Protein AF-A0A8J4FXU7-F1 (afdb_monomer)

Secondary structure (DSSP, 8-state):
-----HHHHTSSHHHHHHHHHHHHHHHHHHHHHHTTSS-----------TTHHHHHHHHHHHTTSS---EEEEEEGGGHHHHHHHHHTT--SSEEEEEPPP-

Organism: NCBI:txid1737510

Radius of gyration: 22.71 Å; Cα contacts (8 Å, |Δi|>4): 65; chains: 1; bounding box: 52×44×43 Å

Sequence (102 aa):
MAAVSFDNTMKGRTGMWLAVLILTRVIRLKVMSALGLLPKYDNVMQSMGPDQGLKQLAQMVAEGRVKVHVDRVMSLEQLPDAHEYVEQGRTRGKVVIKVDSP

Mean predicted aligned error: 12.66 Å

Solvent-accessible surface area (backbone atoms only — not comparable to full-atom values): 6402 Å² total; per-residue (Å²): 132,83,80,79,58,62,78,70,55,52,66,54,77,67,22,51,51,51,50,50,56,53,50,55,50,53,52,51,51,48,52,39,23,74,70,68,78,42,74,88,77,80,85,84,79,81,86,61,58,91,60,54,56,55,53,53,52,52,50,35,38,76,70,62,79,42,80,86,51,72,58,46,79,41,48,63,89,44,47,66,61,51,48,58,52,55,72,68,69,75,66,74,54,42,76,41,71,49,70,83,79,132

Structure (mmCIF, N/CA/C/O backbone):
data_AF-A0A8J4FXU7-F1
#
_entry.id   AF-A0A8J4FXU7-F1
#
loop_
_atom_site.group_PDB
_atom_site.id
_atom_site.type_symbol
_atom_site.label_atom_id
_atom_site.label_alt_id
_atom_site.label_comp_id
_atom_site.label_asym_id
_atom_site.label_entity_id
_atom_site.label_seq_id
_atom_site.pdbx_PDB_ins_code
_atom_site.Cartn_x
_atom_site.Cartn_y
_atom_site.Cartn_z
_atom_site.occupancy
_atom_site.B_iso_or_equiv
_atom_site.auth_seq_id
_atom_site.auth_comp_id
_atom_site.auth_asym_id
_atom_site.auth_atom_id
_atom_site.pdbx_PDB_model_num
ATOM 1 N N . MET A 1 1 ? 25.578 1.485 4.731 1.00 32.56 1 MET A N 1
ATOM 2 C CA . MET A 1 1 ? 25.326 0.846 3.423 1.00 32.56 1 MET A CA 1
ATOM 3 C C . MET A 1 1 ? 25.415 1.925 2.361 1.00 32.56 1 MET A C 1
ATOM 5 O O . MET A 1 1 ? 24.619 2.852 2.403 1.00 32.56 1 MET A O 1
ATOM 9 N N . ALA A 1 2 ? 26.429 1.884 1.499 1.00 35.31 2 ALA A N 1
ATOM 10 C CA . ALA A 1 2 ? 26.571 2.868 0.432 1.00 35.31 2 ALA A CA 1
ATOM 11 C C . ALA A 1 2 ? 25.543 2.558 -0.662 1.00 35.31 2 ALA A C 1
ATOM 13 O O . ALA A 1 2 ? 25.575 1.475 -1.244 1.00 35.31 2 ALA A O 1
ATOM 14 N N . ALA A 1 3 ? 24.629 3.491 -0.928 1.00 38.38 3 ALA A N 1
ATOM 15 C CA . ALA A 1 3 ? 23.857 3.468 -2.159 1.00 38.38 3 ALA A CA 1
ATOM 16 C C . ALA A 1 3 ? 24.859 3.631 -3.309 1.00 38.38 3 ALA A C 1
ATOM 18 O O . ALA A 1 3 ? 25.433 4.704 -3.497 1.00 38.38 3 ALA A O 1
ATOM 19 N N . VAL A 1 4 ? 25.147 2.541 -4.022 1.00 46.88 4 VAL A N 1
ATOM 20 C CA . VAL A 1 4 ? 25.998 2.580 -5.213 1.00 46.88 4 VAL A CA 1
ATOM 21 C C . VAL A 1 4 ? 25.223 3.352 -6.274 1.00 46.88 4 VAL A C 1
ATOM 23 O O . VAL A 1 4 ? 24.332 2.819 -6.930 1.00 46.88 4 VAL A O 1
ATOM 26 N N . SER A 1 5 ? 25.518 4.645 -6.388 1.00 45.53 5 SER A N 1
ATOM 27 C CA . SER A 1 5 ? 24.979 5.491 -7.444 1.00 45.53 5 SER A CA 1
ATOM 28 C C . SER A 1 5 ? 25.610 5.070 -8.771 1.00 45.53 5 SER A C 1
ATOM 30 O O . SER A 1 5 ? 26.758 5.412 -9.066 1.00 45.53 5 SER A O 1
ATOM 32 N N . PHE A 1 6 ? 24.854 4.302 -9.561 1.00 54.94 6 PHE A N 1
ATOM 33 C CA . PHE A 1 6 ? 25.255 3.807 -10.885 1.00 54.94 6 PHE A CA 1
ATOM 34 C C . PHE A 1 6 ? 25.673 4.929 -11.845 1.00 54.94 6 PHE A C 1
ATOM 36 O O . PHE A 1 6 ? 26.471 4.698 -12.751 1.00 54.94 6 PHE A O 1
ATOM 43 N N . ASP A 1 7 ? 25.185 6.147 -11.617 1.00 60.31 7 ASP A N 1
ATOM 44 C CA . ASP A 1 7 ? 25.401 7.293 -12.496 1.00 60.31 7 ASP A CA 1
ATOM 45 C C . ASP A 1 7 ? 26.857 7.797 -12.466 1.00 60.31 7 ASP A C 1
ATOM 47 O O . ASP A 1 7 ? 27.431 8.183 -13.486 1.00 60.31 7 ASP A O 1
ATOM 51 N N . ASN A 1 8 ? 27.512 7.701 -11.302 1.00 59.59 8 ASN A N 1
ATOM 52 C CA . ASN A 1 8 ? 28.929 8.051 -11.153 1.00 59.59 8 ASN A CA 1
ATOM 53 C C . ASN A 1 8 ? 29.866 6.876 -11.469 1.00 59.59 8 ASN A C 1
ATOM 55 O O . ASN A 1 8 ? 31.001 7.095 -11.886 1.00 59.59 8 ASN A O 1
ATOM 59 N N . THR A 1 9 ? 29.402 5.631 -11.317 1.00 56.25 9 THR A N 1
ATOM 60 C CA . THR A 1 9 ? 30.192 4.421 -11.612 1.00 56.25 9 THR A CA 1
ATOM 61 C C . THR A 1 9 ? 30.293 4.125 -13.116 1.00 56.25 9 THR A C 1
ATOM 63 O O . THR A 1 9 ? 31.209 3.422 -13.540 1.00 56.25 9 TH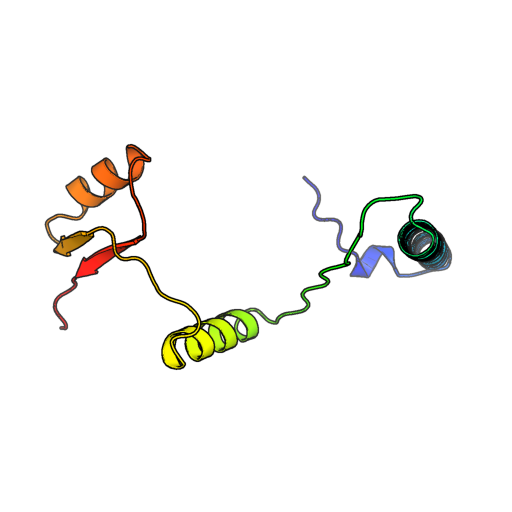R A O 1
ATOM 66 N N . MET A 1 10 ? 29.405 4.689 -13.946 1.00 60.72 10 MET A N 1
ATOM 67 C CA . MET A 1 10 ? 29.420 4.503 -15.406 1.00 60.72 10 MET A CA 1
ATOM 68 C C . MET A 1 10 ? 30.256 5.534 -16.189 1.00 60.72 10 MET A C 1
ATOM 70 O O . MET A 1 10 ? 30.390 5.406 -17.406 1.00 60.72 10 MET A O 1
ATOM 74 N N . LYS A 1 11 ? 30.888 6.520 -15.535 1.00 63.19 11 LYS A N 1
ATOM 75 C CA . LYS A 1 11 ? 31.770 7.483 -16.218 1.00 63.19 11 LYS A CA 1
ATOM 76 C C . LYS A 1 11 ? 33.191 6.920 -16.377 1.00 63.19 11 LYS A C 1
ATOM 78 O O . LYS A 1 11 ? 33.923 6.766 -15.406 1.00 63.19 11 LYS A O 1
ATOM 83 N N . GLY A 1 12 ? 33.597 6.640 -17.620 1.00 72.00 12 GLY A N 1
ATOM 84 C CA . GLY A 1 12 ? 34.971 6.263 -17.994 1.00 72.00 12 GLY A CA 1
ATOM 85 C C . GLY A 1 12 ? 35.160 4.807 -18.456 1.00 72.00 12 GLY A C 1
ATOM 86 O O . GLY A 1 12 ? 34.253 3.979 -18.397 1.00 72.00 12 GLY A O 1
ATOM 87 N N . ARG A 1 13 ? 36.376 4.480 -18.928 1.00 75.44 13 ARG A N 1
ATOM 88 C CA . ARG A 1 13 ? 36.744 3.173 -19.527 1.00 75.44 13 ARG A CA 1
ATOM 89 C C . ARG A 1 13 ? 36.493 1.981 -18.591 1.00 75.44 13 ARG A C 1
ATOM 91 O O . ARG A 1 13 ? 36.146 0.899 -19.059 1.00 75.44 13 ARG A O 1
ATOM 98 N N . THR A 1 14 ? 36.631 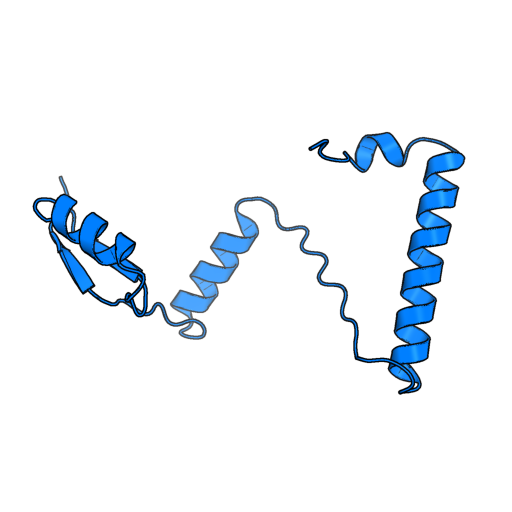2.190 -17.283 1.00 74.62 14 THR A N 1
ATOM 99 C CA . THR A 1 14 ? 36.380 1.184 -16.240 1.00 74.62 14 THR A CA 1
ATOM 100 C C . THR A 1 14 ? 34.887 0.884 -16.077 1.00 74.62 14 THR A C 1
ATOM 102 O O . THR A 1 14 ? 34.507 -0.281 -15.991 1.00 74.62 14 THR A O 1
ATOM 105 N N . GLY A 1 15 ? 34.028 1.911 -16.109 1.00 76.56 15 GLY A N 1
ATOM 106 C CA . GLY A 1 15 ? 32.570 1.751 -16.051 1.00 76.56 15 GLY A CA 1
ATOM 107 C C . GLY A 1 15 ? 32.019 1.020 -17.276 1.00 76.56 15 GLY A C 1
ATOM 108 O O . GLY A 1 15 ? 31.169 0.140 -17.153 1.00 76.56 15 GLY A O 1
ATOM 109 N N . MET A 1 16 ? 32.589 1.297 -18.451 1.00 75.94 16 MET A N 1
ATOM 110 C CA . MET A 1 16 ? 32.262 0.592 -19.692 1.00 75.94 16 MET A CA 1
ATOM 111 C C . MET A 1 16 ? 32.615 -0.904 -19.626 1.00 75.94 16 MET A C 1
ATOM 113 O O . MET A 1 16 ? 31.817 -1.742 -20.039 1.00 75.94 16 MET A O 1
ATOM 117 N N . TRP A 1 17 ? 33.765 -1.264 -19.047 1.00 81.25 17 TRP A N 1
ATOM 118 C CA . TRP A 1 17 ? 34.133 -2.670 -18.823 1.00 81.25 17 TRP A CA 1
ATOM 119 C C . TRP A 1 17 ? 33.198 -3.376 -17.839 1.00 81.25 17 TRP A C 1
ATOM 121 O O . TRP A 1 17 ? 32.807 -4.520 -18.071 1.00 81.25 17 TRP A O 1
ATOM 131 N N . LEU A 1 18 ? 32.796 -2.690 -16.769 1.00 82.19 18 LEU A N 1
ATOM 132 C CA . LEU A 1 18 ? 31.833 -3.224 -15.809 1.00 82.19 18 LEU A CA 1
ATOM 133 C C . LEU A 1 18 ? 30.472 -3.495 -16.476 1.00 82.19 18 LEU A C 1
ATOM 135 O O . LEU A 1 18 ? 29.885 -4.557 -16.270 1.00 82.19 18 LEU A O 1
ATOM 139 N N . ALA A 1 19 ? 30.011 -2.583 -17.337 1.00 79.62 19 ALA A N 1
ATOM 140 C CA . ALA A 1 19 ? 28.788 -2.755 -18.117 1.00 79.62 19 ALA A CA 1
ATOM 141 C C . ALA A 1 19 ? 28.872 -3.960 -19.070 1.00 79.62 19 ALA A C 1
ATOM 143 O O . ALA A 1 19 ? 27.931 -4.748 -19.144 1.00 79.62 19 ALA A O 1
ATOM 144 N N . VAL A 1 20 ? 30.013 -4.163 -19.740 1.00 88.31 20 VAL A N 1
ATOM 145 C CA . VAL A 1 20 ? 30.254 -5.338 -20.598 1.00 88.31 20 VAL A CA 1
ATOM 146 C C . VAL A 1 20 ? 30.207 -6.642 -19.791 1.00 88.31 20 VAL A C 1
ATOM 148 O O . VAL A 1 20 ? 29.581 -7.611 -20.224 1.00 88.31 20 VAL A O 1
ATOM 151 N N . LEU A 1 21 ? 30.808 -6.685 -18.599 1.00 89.25 21 LEU A N 1
ATOM 152 C CA . LEU A 1 21 ? 30.764 -7.866 -17.725 1.00 89.25 21 LEU A CA 1
ATOM 153 C C . LEU A 1 21 ? 29.342 -8.182 -17.235 1.00 89.25 21 LEU A C 1
ATOM 155 O O . LEU A 1 21 ? 28.936 -9.345 -17.212 1.00 89.25 21 LEU A O 1
ATOM 159 N N . ILE A 1 22 ? 28.562 -7.158 -16.882 1.00 84.88 22 ILE A N 1
ATOM 160 C CA . ILE A 1 22 ? 27.155 -7.328 -16.493 1.00 84.88 22 ILE A CA 1
ATOM 161 C C . ILE A 1 22 ? 26.335 -7.829 -17.690 1.00 84.88 22 ILE A C 1
ATOM 163 O O . ILE A 1 22 ? 25.595 -8.806 -17.567 1.00 84.88 22 ILE A O 1
ATOM 167 N N . LEU A 1 23 ? 26.503 -7.212 -18.862 1.00 84.31 23 LEU A N 1
ATOM 168 C CA . LEU A 1 23 ? 25.746 -7.548 -20.066 1.00 84.31 23 LEU A CA 1
ATOM 169 C C . LEU A 1 23 ? 26.035 -8.977 -20.547 1.00 84.31 23 LEU A C 1
ATOM 171 O O . LEU A 1 23 ? 25.107 -9.741 -20.803 1.00 84.31 23 LEU A O 1
ATOM 175 N N . THR A 1 24 ? 27.308 -9.371 -20.614 1.00 89.69 24 THR A N 1
ATOM 176 C CA . THR A 1 24 ? 27.715 -10.736 -20.999 1.00 89.69 24 THR A CA 1
ATOM 177 C C . THR A 1 24 ? 27.160 -11.793 -20.043 1.00 89.69 24 THR A C 1
ATOM 179 O O . THR A 1 24 ? 26.704 -12.848 -20.490 1.00 89.69 24 THR A O 1
ATOM 182 N N . ARG A 1 25 ? 27.098 -11.498 -18.736 1.00 85.56 25 ARG A N 1
ATOM 183 C CA . ARG A 1 25 ? 26.456 -12.374 -17.746 1.00 85.56 25 ARG A CA 1
ATOM 184 C C . ARG A 1 25 ? 24.953 -12.512 -17.992 1.00 85.56 25 ARG A C 1
ATOM 186 O O . ARG A 1 25 ? 24.451 -13.633 -17.981 1.00 85.56 25 ARG A O 1
ATOM 193 N N . VAL A 1 26 ? 24.248 -11.409 -18.249 1.00 84.69 26 VAL A N 1
ATOM 194 C CA . VAL A 1 26 ? 22.804 -11.421 -18.551 1.00 84.69 26 VAL A CA 1
ATOM 195 C C . VAL A 1 26 ? 22.510 -12.212 -19.828 1.00 84.69 26 VAL A C 1
ATOM 197 O O . VAL A 1 26 ? 21.606 -13.048 -19.832 1.00 84.69 26 VAL A O 1
ATOM 200 N N . ILE A 1 27 ? 23.296 -12.005 -20.888 1.00 87.06 27 ILE A N 1
ATOM 201 C CA . ILE A 1 27 ? 23.158 -12.740 -22.154 1.00 87.06 27 ILE A CA 1
ATOM 202 C C . ILE A 1 27 ? 23.359 -14.240 -21.921 1.00 87.06 27 ILE A C 1
ATOM 204 O O . ILE A 1 27 ? 22.515 -15.038 -22.326 1.00 87.06 27 ILE A O 1
ATOM 208 N N . ARG A 1 28 ? 24.426 -14.637 -21.213 1.00 86.50 28 ARG A N 1
ATOM 209 C CA . ARG A 1 28 ? 24.700 -16.048 -20.907 1.00 86.50 28 ARG A CA 1
ATOM 210 C C . ARG A 1 28 ? 23.562 -16.693 -20.117 1.00 86.50 28 ARG A C 1
ATOM 212 O O . ARG A 1 28 ? 23.153 -17.799 -20.457 1.00 86.50 28 ARG A O 1
ATOM 219 N N . LEU A 1 29 ? 23.035 -16.010 -19.099 1.00 85.00 29 LEU A N 1
ATOM 220 C CA . LEU A 1 29 ? 21.912 -16.515 -18.302 1.00 85.00 29 LEU A CA 1
ATOM 221 C C . LEU A 1 29 ? 20.658 -16.715 -19.157 1.00 85.00 29 LEU A C 1
ATOM 223 O O . LEU A 1 29 ? 20.016 -17.758 -19.052 1.00 85.00 29 LEU A O 1
ATOM 227 N N . LYS A 1 30 ? 20.344 -15.769 -20.050 1.00 83.94 30 LYS A N 1
ATOM 228 C CA . LYS A 1 30 ? 19.196 -15.890 -20.957 1.00 83.94 30 LYS A CA 1
ATOM 229 C C . LYS A 1 30 ? 19.357 -17.020 -21.968 1.00 83.94 30 LYS A C 1
ATOM 231 O O . LYS A 1 30 ? 18.417 -17.782 -22.160 1.00 83.94 30 LYS A O 1
ATOM 236 N N . VAL A 1 31 ? 20.535 -17.166 -22.573 1.00 87.19 31 VAL A N 1
ATOM 237 C CA . VAL A 1 31 ? 20.806 -18.251 -23.529 1.00 87.19 31 VAL A CA 1
ATOM 238 C C . VAL A 1 31 ? 20.730 -19.610 -22.837 1.00 87.19 31 VAL A C 1
ATOM 240 O O . VAL A 1 31 ? 20.033 -20.497 -23.312 1.00 87.19 31 VAL A O 1
ATOM 243 N N . MET A 1 32 ? 21.378 -19.779 -21.682 1.00 86.69 32 MET A N 1
ATOM 244 C CA . MET A 1 32 ? 21.338 -21.052 -20.953 1.00 86.69 32 MET A CA 1
ATOM 245 C C . MET A 1 32 ? 19.938 -21.380 -20.413 1.00 86.69 32 MET A C 1
ATOM 247 O O . MET A 1 32 ? 19.562 -22.549 -20.379 1.00 86.69 32 MET A O 1
ATOM 251 N N . SER A 1 33 ? 19.151 -20.365 -20.047 1.00 84.31 33 SER A N 1
ATOM 252 C CA . SER A 1 33 ? 17.742 -20.529 -19.683 1.00 84.31 33 SER A CA 1
ATOM 253 C C . SER A 1 33 ? 16.870 -20.936 -20.879 1.00 84.31 33 SER A C 1
ATOM 255 O O . SER A 1 33 ? 16.059 -21.852 -20.760 1.00 84.31 33 SER A O 1
ATOM 257 N N . ALA A 1 34 ? 17.077 -20.332 -22.056 1.00 83.75 34 ALA A N 1
ATOM 258 C CA . ALA A 1 34 ? 16.381 -20.707 -23.292 1.00 83.75 34 ALA A CA 1
ATOM 259 C C . ALA A 1 34 ? 16.730 -22.132 -23.756 1.00 83.75 34 ALA A C 1
ATOM 261 O O . ALA A 1 34 ? 15.875 -22.831 -24.290 1.00 83.75 34 ALA A O 1
ATOM 262 N N . LEU A 1 35 ? 17.963 -22.578 -23.498 1.00 89.38 35 LEU A N 1
ATOM 263 C CA . LEU A 1 35 ? 18.417 -23.950 -23.739 1.00 89.38 35 LEU A CA 1
ATOM 264 C C . LEU A 1 35 ? 17.941 -24.954 -22.668 1.00 89.38 35 LEU A C 1
ATOM 266 O O . LEU A 1 35 ? 18.299 -26.125 -22.740 1.00 89.38 35 LEU A O 1
ATOM 270 N N . GLY A 1 36 ? 17.167 -24.522 -21.665 1.00 87.06 36 GLY A N 1
ATOM 271 C CA . GLY A 1 36 ? 16.629 -25.394 -20.613 1.00 87.06 36 GLY A CA 1
ATOM 272 C C . GLY A 1 36 ? 17.652 -25.868 -19.573 1.00 87.06 36 GLY A C 1
ATOM 273 O O . GLY A 1 36 ? 17.335 -26.731 -18.761 1.00 87.06 36 GLY A O 1
ATOM 274 N N . LEU A 1 37 ? 18.867 -25.309 -19.568 1.00 86.25 37 LEU A N 1
ATOM 275 C CA . LEU A 1 37 ? 19.950 -25.681 -18.645 1.00 86.25 37 LEU A CA 1
ATOM 276 C C . LEU A 1 37 ? 19.899 -24.913 -17.315 1.00 86.25 37 LEU A C 1
ATOM 278 O O . LEU A 1 37 ? 20.612 -25.256 -16.375 1.00 86.25 37 LEU A O 1
ATOM 282 N N . LEU A 1 38 ? 19.090 -23.852 -17.239 1.00 81.62 38 LEU A N 1
ATOM 283 C CA . LEU A 1 38 ? 18.912 -23.009 -16.057 1.00 81.62 38 LEU A CA 1
ATOM 284 C C . LEU A 1 38 ? 17.435 -22.609 -15.881 1.00 81.62 38 LEU A C 1
ATOM 286 O O . LEU A 1 38 ? 16.701 -22.543 -16.872 1.00 81.62 38 LEU A O 1
ATOM 290 N N . PRO A 1 39 ? 17.000 -22.267 -14.651 1.00 79.06 39 PRO A N 1
ATOM 291 C CA . PRO A 1 39 ? 15.697 -21.650 -14.404 1.00 79.06 39 PRO A CA 1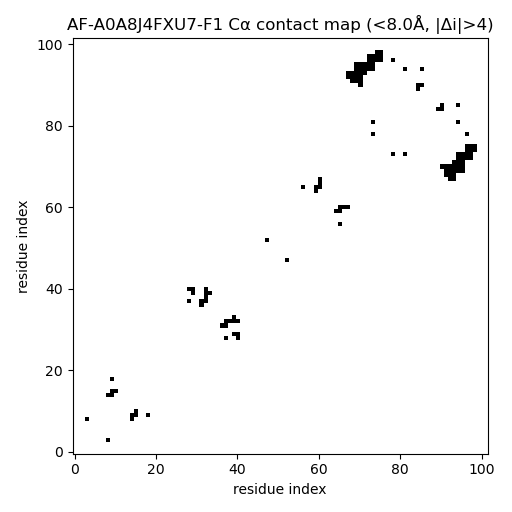
ATOM 292 C C . PRO A 1 39 ? 15.455 -20.398 -15.263 1.00 79.06 39 PRO A C 1
ATOM 294 O O . PRO A 1 39 ? 16.396 -19.752 -15.729 1.00 79.06 39 PRO A O 1
ATOM 297 N N . LYS A 1 40 ? 14.184 -20.038 -15.481 1.00 75.12 40 LYS A N 1
ATOM 298 C CA . LYS A 1 40 ? 13.806 -18.803 -16.187 1.00 75.12 40 LYS A CA 1
ATOM 299 C C . LYS A 1 40 ? 14.160 -17.582 -15.343 1.00 75.12 40 LYS A C 1
ATOM 301 O O . LYS A 1 40 ? 13.626 -17.414 -14.252 1.00 75.12 40 LYS A O 1
ATOM 306 N N . TYR A 1 41 ? 15.049 -16.738 -15.862 1.00 64.75 41 TYR A N 1
ATOM 307 C CA . TYR A 1 41 ? 15.407 -15.458 -15.256 1.00 64.75 41 TYR A CA 1
ATOM 308 C C . TYR A 1 41 ? 14.837 -14.320 -16.103 1.00 64.75 41 TYR A C 1
ATOM 310 O O . TYR A 1 41 ? 15.360 -14.025 -17.181 1.00 64.75 41 TYR A O 1
ATOM 318 N N . ASP A 1 42 ? 13.783 -13.674 -15.606 1.00 67.19 42 ASP A N 1
ATOM 319 C CA . ASP A 1 42 ? 13.283 -12.421 -16.168 1.00 67.19 42 ASP A CA 1
ATOM 320 C C . ASP A 1 42 ? 13.892 -11.230 -15.431 1.00 67.19 42 ASP A C 1
ATOM 322 O O . ASP A 1 42 ? 13.867 -11.142 -14.203 1.00 67.19 42 ASP A O 1
ATOM 326 N N . ASN A 1 43 ? 14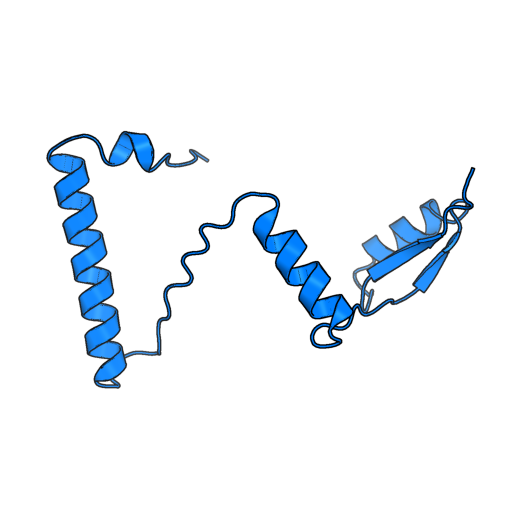.454 -10.298 -16.200 1.00 61.97 43 ASN A N 1
ATOM 327 C CA . ASN A 1 43 ? 14.931 -9.035 -15.656 1.00 61.97 43 ASN A CA 1
ATOM 328 C C . ASN A 1 43 ? 13.743 -8.085 -15.544 1.00 61.97 43 ASN A C 1
ATOM 330 O O . ASN A 1 43 ? 13.288 -7.534 -16.546 1.00 61.97 43 ASN A O 1
ATOM 334 N N . VAL A 1 44 ? 13.269 -7.869 -14.322 1.00 65.75 44 VAL A N 1
ATOM 335 C CA . VAL A 1 44 ? 12.299 -6.815 -14.030 1.00 65.75 44 VAL A CA 1
ATOM 336 C C . VAL A 1 44 ? 13.081 -5.533 -13.762 1.00 65.75 44 VAL A C 1
ATOM 338 O O . VAL A 1 44 ? 13.509 -5.272 -12.642 1.00 65.75 44 VAL A O 1
ATOM 341 N N . MET A 1 45 ? 13.315 -4.745 -14.812 1.00 59.69 45 MET A N 1
ATOM 342 C CA . MET A 1 45 ? 13.872 -3.401 -14.668 1.00 59.69 45 MET A CA 1
ATOM 343 C C . MET A 1 45 ? 12.715 -2.407 -14.632 1.00 59.69 45 MET A C 1
ATOM 345 O O . MET A 1 45 ? 12.166 -2.035 -15.665 1.00 59.69 45 MET A O 1
ATOM 349 N N . GLN A 1 46 ? 12.299 -2.026 -13.426 1.00 61.16 46 GLN A N 1
ATOM 350 C CA . GLN A 1 46 ? 11.264 -1.015 -13.234 1.00 61.16 46 GLN A CA 1
ATOM 351 C C . GLN A 1 46 ? 11.910 0.367 -13.155 1.00 61.16 46 GLN A C 1
ATOM 353 O O . GLN A 1 46 ? 12.390 0.783 -12.107 1.00 61.16 46 GLN A O 1
ATOM 358 N N . SER A 1 47 ? 11.906 1.094 -14.272 1.00 57.16 47 SER A N 1
ATOM 359 C CA . SER A 1 47 ? 12.147 2.539 -14.288 1.00 57.16 47 SER A CA 1
ATOM 360 C C . SER A 1 47 ? 10.803 3.266 -14.232 1.00 57.16 47 SER A C 1
ATOM 362 O O . SER A 1 47 ? 10.343 3.827 -15.225 1.00 57.16 47 SER A O 1
ATOM 364 N N . MET A 1 48 ? 10.112 3.193 -13.098 1.00 59.41 48 MET A N 1
ATOM 365 C CA . MET A 1 48 ? 8.925 4.019 -12.886 1.00 59.41 48 MET A CA 1
ATOM 366 C C . MET A 1 48 ? 9.348 5.289 -12.157 1.00 59.41 48 MET A C 1
ATOM 368 O O . MET A 1 48 ? 10.031 5.223 -11.136 1.00 59.41 48 MET A O 1
ATOM 372 N N . GLY A 1 49 ? 8.941 6.449 -12.677 1.00 68.69 49 GLY A N 1
ATOM 373 C CA . GLY A 1 49 ? 8.951 7.669 -11.871 1.00 68.69 49 GLY A CA 1
ATOM 374 C C . GLY A 1 49 ? 8.064 7.479 -10.628 1.00 68.69 49 GLY A C 1
ATOM 375 O O . GLY A 1 49 ? 7.153 6.645 -10.683 1.00 68.69 49 GLY A O 1
ATOM 376 N N . PRO A 1 50 ? 8.283 8.245 -9.541 1.00 70.38 50 PRO A N 1
ATOM 377 C CA . PRO A 1 50 ? 7.604 8.050 -8.252 1.00 70.38 50 PRO A CA 1
ATOM 378 C C . PRO A 1 50 ? 6.080 7.858 -8.367 1.00 70.38 50 PRO A C 1
ATOM 380 O O . PRO A 1 50 ? 5.504 7.008 -7.692 1.00 70.38 50 PRO A O 1
ATOM 383 N N . ASP A 1 51 ? 5.445 8.571 -9.301 1.00 81.12 51 ASP A N 1
ATOM 384 C CA . ASP A 1 51 ? 3.986 8.598 -9.444 1.00 81.12 51 ASP A CA 1
ATOM 385 C C . ASP A 1 51 ? 3.430 7.608 -10.475 1.00 81.12 51 ASP A C 1
ATOM 387 O O . ASP A 1 51 ? 2.240 7.284 -10.456 1.00 81.12 51 ASP A O 1
ATOM 391 N N . GLN A 1 52 ? 4.251 7.148 -11.424 1.00 84.19 52 GLN A N 1
ATOM 392 C CA . GLN A 1 52 ? 3.755 6.354 -12.555 1.00 84.19 52 GLN A CA 1
ATOM 393 C C . GLN A 1 52 ? 3.250 4.983 -12.102 1.00 84.19 52 GLN A C 1
ATOM 395 O O . GLN A 1 52 ? 2.198 4.540 -12.561 1.00 84.19 52 GLN A O 1
ATOM 400 N N . GLY A 1 53 ? 3.954 4.348 -11.161 1.00 87.00 53 GLY A N 1
ATOM 401 C CA . GLY A 1 53 ? 3.531 3.065 -10.600 1.00 87.00 53 GLY A CA 1
ATOM 402 C C . GLY A 1 53 ? 2.202 3.163 -9.850 1.00 87.00 53 GLY A C 1
ATOM 403 O O . GLY A 1 53 ? 1.317 2.334 -10.052 1.00 87.00 53 GLY A O 1
ATOM 404 N N . LEU A 1 54 ? 2.011 4.218 -9.049 1.00 89.62 54 LEU A N 1
ATOM 405 C CA . LEU A 1 54 ? 0.765 4.433 -8.305 1.00 89.62 54 LEU A CA 1
ATOM 406 C C . LEU A 1 54 ? -0.426 4.688 -9.233 1.00 89.62 54 LEU A C 1
ATOM 408 O O . LEU A 1 54 ? -1.498 4.132 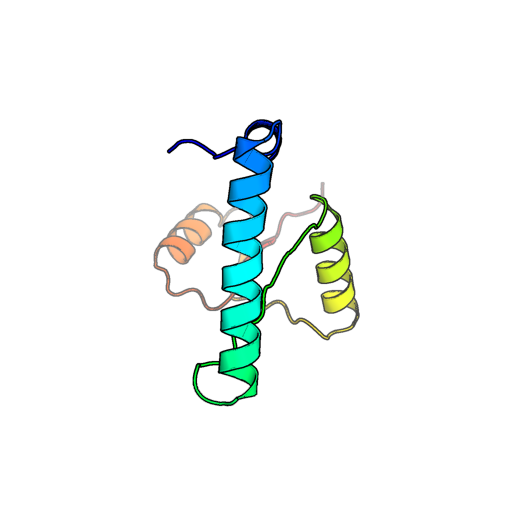-9.005 1.00 89.62 54 LEU A O 1
ATOM 412 N N . LYS A 1 55 ? -0.241 5.466 -10.308 1.00 92.19 55 LYS A N 1
ATOM 413 C CA . LYS A 1 55 ? -1.294 5.705 -11.312 1.00 92.19 55 LYS A CA 1
ATOM 414 C C . LYS A 1 55 ? -1.732 4.412 -11.998 1.00 92.19 55 LYS A C 1
ATOM 416 O O . LYS A 1 55 ? -2.928 4.172 -12.137 1.00 92.19 55 LYS A O 1
ATOM 421 N N . GLN A 1 56 ? -0.778 3.563 -12.377 1.00 92.00 56 GLN A N 1
ATOM 422 C CA . GLN A 1 56 ? -1.083 2.262 -12.975 1.00 92.00 56 GLN A CA 1
ATOM 423 C C . GLN A 1 56 ? -1.827 1.348 -11.996 1.00 92.00 56 GLN A C 1
ATOM 425 O O . GLN A 1 56 ? -2.825 0.738 -12.370 1.00 92.00 56 GLN A O 1
ATOM 430 N N . LEU A 1 57 ? -1.388 1.284 -10.734 1.00 92.06 57 LEU A N 1
ATOM 431 C CA . LEU A 1 57 ? -2.077 0.508 -9.701 1.00 92.06 57 LEU A CA 1
ATOM 432 C C . LEU A 1 57 ? -3.507 1.011 -9.469 1.00 92.06 57 LEU A C 1
ATOM 434 O O . LEU A 1 57 ? -4.429 0.201 -9.412 1.00 92.06 57 LEU A O 1
ATOM 438 N N . ALA A 1 58 ? -3.711 2.329 -9.390 1.00 92.94 58 ALA A N 1
ATOM 439 C CA . ALA A 1 58 ? -5.035 2.926 -9.234 1.00 92.94 58 ALA A CA 1
ATOM 440 C C . ALA A 1 58 ? -5.967 2.570 -10.403 1.00 92.94 58 ALA A C 1
ATOM 442 O O . ALA A 1 58 ? -7.115 2.190 -10.177 1.00 92.94 58 ALA A O 1
ATOM 443 N N . GLN A 1 59 ? -5.462 2.616 -11.640 1.00 95.62 59 GLN A N 1
ATOM 444 C CA . GLN A 1 59 ? -6.216 2.194 -12.819 1.00 95.62 59 GLN A CA 1
ATOM 445 C C . GLN A 1 59 ? -6.600 0.709 -12.748 1.00 95.62 59 GLN A C 1
ATOM 447 O O . GLN A 1 59 ? -7.756 0.366 -12.973 1.00 95.62 59 GLN A O 1
ATOM 452 N N . MET A 1 60 ? -5.673 -0.177 -12.376 1.00 96.31 60 MET A N 1
ATOM 453 C CA . MET A 1 60 ? -5.974 -1.609 -12.249 1.00 96.31 60 MET A CA 1
ATOM 454 C C . MET A 1 60 ? -7.013 -1.906 -11.161 1.00 96.31 60 MET A C 1
ATOM 456 O O . MET A 1 60 ? -7.799 -2.843 -11.307 1.00 96.31 60 MET A O 1
ATOM 460 N N . VAL A 1 61 ? -7.022 -1.124 -10.076 1.00 95.88 61 VAL A N 1
ATOM 461 C CA . VAL A 1 61 ? -8.062 -1.205 -9.040 1.00 95.88 61 VAL A CA 1
ATOM 462 C C . VAL A 1 61 ? -9.411 -0.741 -9.594 1.00 95.88 61 VAL A C 1
ATOM 464 O O . VAL A 1 61 ? -10.405 -1.438 -9.404 1.00 95.88 61 VAL A O 1
ATOM 467 N N . ALA A 1 62 ? -9.452 0.378 -10.325 1.00 95.06 62 ALA A N 1
ATOM 468 C CA . ALA A 1 62 ? -10.673 0.888 -10.956 1.00 95.06 62 ALA A CA 1
ATOM 469 C C . ALA A 1 62 ? -11.250 -0.080 -12.008 1.00 95.06 62 ALA A C 1
ATOM 471 O O . ALA A 1 62 ? -12.463 -0.242 -12.103 1.00 95.06 62 ALA A O 1
ATOM 472 N N . GLU A 1 63 ? -10.386 -0.773 -12.753 1.00 96.88 63 GLU A N 1
ATOM 473 C CA . GLU A 1 63 ? -10.752 -1.822 -13.715 1.00 96.88 63 GLU A CA 1
ATOM 474 C C . GLU A 1 63 ? -11.161 -3.151 -13.045 1.00 96.88 63 GLU A C 1
ATOM 476 O O . GLU A 1 63 ? -11.528 -4.102 -13.732 1.00 96.88 63 GLU A O 1
ATOM 481 N N . GLY A 1 64 ? -11.057 -3.270 -11.716 1.00 95.44 64 GLY A N 1
ATOM 482 C CA . GLY A 1 64 ? -11.365 -4.500 -10.975 1.00 95.44 64 GLY A CA 1
ATOM 483 C C . GLY A 1 64 ? -10.338 -5.628 -11.144 1.00 95.44 64 GLY A C 1
ATOM 484 O O . GLY A 1 64 ? -10.545 -6.733 -10.644 1.00 95.44 64 GLY A O 1
ATOM 485 N N . ARG A 1 65 ? -9.210 -5.365 -11.815 1.00 96.31 65 ARG A N 1
ATOM 486 C CA . ARG A 1 65 ? -8.116 -6.331 -12.024 1.00 96.31 65 ARG A CA 1
ATOM 487 C C . ARG A 1 65 ? -7.293 -6.568 -10.762 1.00 96.31 65 ARG A C 1
ATOM 489 O O . ARG A 1 65 ? -6.677 -7.621 -10.619 1.00 96.31 65 ARG A O 1
ATOM 496 N N . VAL A 1 66 ? -7.271 -5.588 -9.860 1.00 95.19 66 VAL A N 1
ATOM 497 C CA . VAL A 1 66 ? -6.630 -5.671 -8.545 1.00 95.19 66 VAL A CA 1
ATOM 498 C C . VAL A 1 66 ? -7.678 -5.391 -7.476 1.00 95.19 66 VAL A C 1
ATOM 500 O O . VAL A 1 66 ? -8.323 -4.346 -7.486 1.00 95.19 66 VAL A O 1
ATOM 503 N N . LYS A 1 67 ? -7.832 -6.314 -6.523 1.00 93.31 67 LYS A N 1
ATOM 504 C CA . LYS A 1 67 ? -8.756 -6.165 -5.395 1.00 93.31 67 LYS A CA 1
ATOM 505 C C . LYS A 1 67 ? -7.994 -5.790 -4.129 1.00 93.31 67 LYS A C 1
ATOM 507 O O . LYS A 1 67 ? -7.076 -6.495 -3.716 1.00 93.31 67 LYS A O 1
ATOM 512 N N . VAL A 1 68 ? -8.410 -4.705 -3.480 1.00 92.38 68 VAL A N 1
ATOM 513 C CA . VAL A 1 68 ? -7.920 -4.353 -2.143 1.00 92.38 68 VAL A CA 1
ATOM 514 C C . VAL A 1 68 ? -8.665 -5.204 -1.117 1.00 92.38 68 VAL A C 1
ATOM 516 O O . VAL A 1 68 ? -9.887 -5.134 -1.005 1.00 92.38 68 VAL A O 1
ATOM 519 N N . HIS A 1 69 ? -7.932 -6.024 -0.369 1.00 94.94 69 HIS A N 1
ATOM 520 C CA . HIS A 1 69 ? -8.487 -6.789 0.743 1.00 94.94 69 HIS A CA 1
ATOM 521 C C . HIS A 1 69 ? -8.494 -5.915 1.995 1.00 94.94 69 HIS A C 1
ATOM 523 O O . HIS A 1 69 ? -7.433 -5.617 2.543 1.00 94.94 69 HIS A O 1
ATOM 529 N N . VAL A 1 70 ? -9.681 -5.486 2.419 1.00 95.00 70 VAL A N 1
ATOM 530 C CA . VAL A 1 70 ? -9.883 -4.764 3.679 1.00 95.00 70 VAL A CA 1
ATOM 531 C C . VAL A 1 70 ? -10.218 -5.781 4.758 1.00 95.00 70 VAL A C 1
ATOM 533 O O . VAL A 1 70 ? -11.163 -6.550 4.605 1.00 95.00 70 VAL A O 1
ATOM 536 N N . ASP A 1 71 ? -9.420 -5.791 5.818 1.00 95.94 71 ASP A N 1
ATOM 537 C CA . ASP A 1 71 ? -9.576 -6.709 6.948 1.00 95.94 71 ASP A CA 1
ATOM 538 C C . ASP A 1 71 ? -10.591 -6.152 7.955 1.00 95.94 71 ASP A C 1
ATOM 540 O O . ASP A 1 71 ? -11.584 -6.789 8.306 1.00 95.94 71 ASP A O 1
ATOM 544 N N . ARG A 1 72 ? -10.389 -4.892 8.357 1.00 94.75 72 ARG A N 1
ATOM 545 C CA . ARG A 1 72 ? -11.267 -4.180 9.284 1.00 94.75 72 ARG A CA 1
ATOM 546 C C . ARG A 1 72 ? -11.294 -2.689 8.962 1.00 94.75 72 ARG A C 1
ATOM 548 O O . ARG A 1 72 ? -10.285 -2.126 8.541 1.00 94.75 72 ARG A O 1
ATOM 555 N N . VAL A 1 73 ? -12.447 -2.065 9.186 1.00 95.69 73 VAL A N 1
ATOM 556 C CA . VAL A 1 73 ? -12.613 -0.608 9.182 1.00 95.69 73 VAL A CA 1
ATOM 557 C C . VAL A 1 73 ? -12.840 -0.170 10.626 1.00 95.69 73 VAL A C 1
ATOM 559 O O . VAL A 1 73 ? -13.737 -0.697 11.280 1.00 95.69 73 VAL A O 1
ATOM 562 N N . MET A 1 74 ? -12.011 0.739 11.127 1.00 95.56 74 MET A N 1
ATOM 563 C CA . MET A 1 74 ? -12.045 1.254 12.502 1.00 95.56 74 MET A CA 1
ATOM 564 C C . MET A 1 74 ? -12.189 2.773 12.464 1.00 95.56 74 MET A C 1
ATOM 566 O O . MET A 1 74 ? -11.817 3.395 11.468 1.00 95.56 74 MET A O 1
ATOM 570 N N . SER A 1 75 ? -12.763 3.378 13.499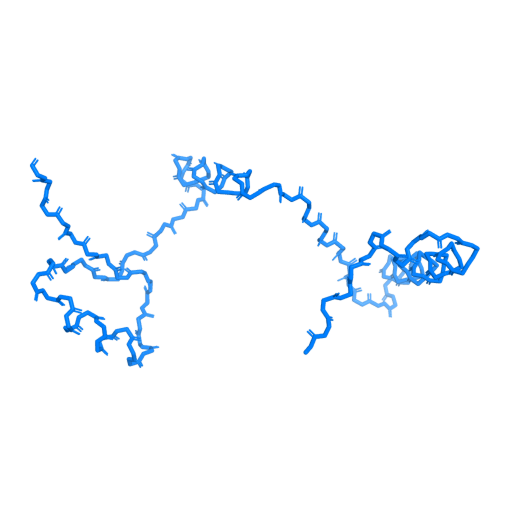 1.00 95.56 75 SER A N 1
ATOM 571 C CA . SER A 1 75 ? -12.851 4.839 13.575 1.00 95.56 75 SER A CA 1
ATOM 572 C C . SER A 1 75 ? -11.521 5.449 14.023 1.00 95.56 75 SER A C 1
ATOM 574 O O . SER A 1 75 ? -10.615 4.742 14.476 1.00 95.56 75 SER A O 1
ATOM 576 N N . LEU A 1 76 ? -11.387 6.769 13.887 1.00 94.75 76 LEU A N 1
ATOM 577 C CA .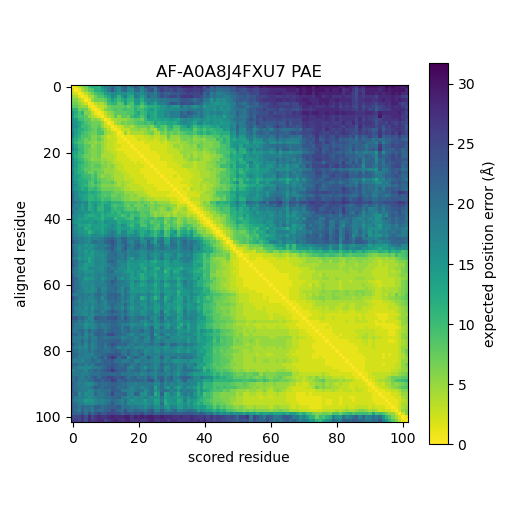 LEU A 1 76 ? -10.176 7.478 14.295 1.00 94.75 76 LEU A CA 1
ATOM 578 C C . LEU A 1 76 ? -9.912 7.365 15.806 1.00 94.75 76 LEU A C 1
ATOM 580 O O . LEU A 1 76 ? -8.761 7.286 16.223 1.00 94.75 76 LEU A O 1
ATOM 584 N N . GLU A 1 77 ? -10.959 7.286 16.628 1.00 94.81 77 GLU A N 1
ATOM 585 C CA . GLU A 1 77 ? -10.848 7.113 18.083 1.00 94.81 77 GLU A CA 1
ATOM 586 C C . GLU A 1 77 ? -10.252 5.750 18.457 1.00 94.81 77 GLU A C 1
ATOM 588 O O . GLU A 1 77 ? -9.626 5.608 19.503 1.00 94.81 77 GLU A O 1
ATOM 593 N N . GLN A 1 78 ? -10.411 4.752 17.584 1.00 95.38 78 GLN A N 1
ATOM 594 C CA . GLN A 1 78 ? -9.907 3.391 17.771 1.00 95.38 78 GLN A CA 1
ATOM 595 C C . GLN A 1 78 ? -8.485 3.205 17.221 1.00 95.38 78 GLN A C 1
ATOM 597 O O . GLN A 1 78 ? -8.018 2.075 17.073 1.00 95.38 78 GLN A O 1
ATOM 602 N N . LEU A 1 79 ? -7.786 4.292 16.883 1.00 95.31 79 LEU A N 1
ATOM 603 C CA . LEU A 1 79 ? -6.434 4.234 16.333 1.00 95.31 79 LEU A CA 1
ATOM 604 C C . LEU A 1 79 ? -5.435 3.463 17.226 1.00 95.31 79 LEU A C 1
ATOM 606 O O . LEU A 1 79 ? -4.671 2.678 16.662 1.00 95.31 79 LEU A O 1
ATOM 610 N N . PRO A 1 80 ? -5.438 3.598 18.572 1.00 96.62 80 PRO A N 1
ATOM 611 C CA . PRO A 1 80 ? -4.570 2.790 19.433 1.00 96.62 80 PRO A CA 1
ATOM 612 C C . PRO A 1 80 ? -4.818 1.283 19.264 1.00 96.62 80 PRO A C 1
ATOM 614 O O . PRO A 1 80 ? -3.890 0.537 18.954 1.00 96.62 80 PRO A O 1
ATOM 617 N N . ASP A 1 81 ? -6.081 0.853 19.336 1.00 95.69 81 ASP A N 1
ATOM 618 C CA . ASP A 1 81 ? -6.476 -0.550 19.159 1.00 95.69 81 ASP A CA 1
ATOM 619 C C . ASP A 1 81 ? -6.113 -1.074 17.760 1.00 95.69 81 ASP A C 1
ATOM 621 O O . ASP A 1 81 ? -5.744 -2.237 17.585 1.00 95.69 81 ASP A O 1
ATOM 625 N N . ALA A 1 82 ? -6.216 -0.220 16.735 1.00 95.50 82 ALA A N 1
ATOM 626 C CA . ALA A 1 82 ? -5.838 -0.566 15.370 1.00 95.50 82 ALA A CA 1
ATOM 627 C C . ALA A 1 82 ? -4.330 -0.830 15.247 1.00 95.50 82 ALA A C 1
ATOM 629 O O . ALA A 1 82 ? -3.933 -1.770 14.553 1.00 95.50 82 ALA A O 1
ATOM 630 N N . HIS A 1 83 ? -3.496 -0.037 15.927 1.00 96.06 83 HIS A N 1
ATOM 631 C CA . HIS A 1 83 ? -2.051 -0.259 15.985 1.00 96.06 83 HIS A CA 1
ATOM 632 C C . HIS A 1 83 ? -1.720 -1.575 16.685 1.00 96.06 83 HIS A C 1
ATOM 634 O O . HIS A 1 83 ? -1.046 -2.414 16.086 1.00 96.06 83 HIS A O 1
ATOM 640 N N . GLU A 1 84 ? -2.27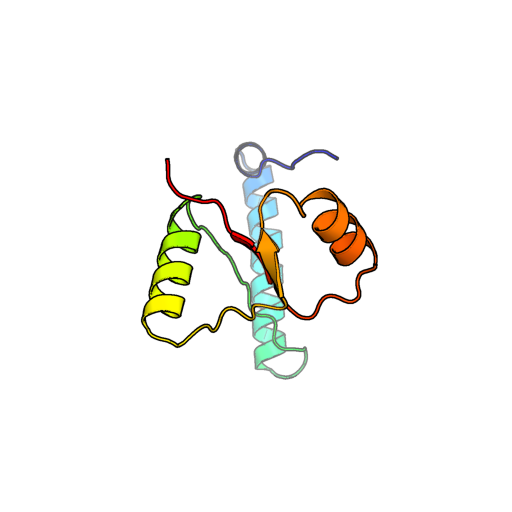0 -1.804 17.879 1.00 96.06 84 GLU A N 1
ATOM 641 C CA . GLU A 1 84 ? -2.072 -3.060 18.612 1.00 96.06 84 GLU A CA 1
ATOM 642 C C . GLU A 1 84 ? -2.501 -4.277 17.779 1.00 96.06 84 GLU A C 1
ATOM 644 O O . GLU A 1 84 ? -1.821 -5.303 17.744 1.00 96.06 84 GLU A O 1
ATOM 649 N N . TYR A 1 85 ? -3.618 -4.169 17.057 1.00 94.88 85 TYR A N 1
ATOM 650 C CA . TYR A 1 85 ? -4.109 -5.229 16.182 1.00 94.88 85 TYR A CA 1
ATOM 651 C C . TYR A 1 85 ? -3.161 -5.527 15.008 1.00 94.88 85 TYR A C 1
ATOM 653 O O . TYR A 1 85 ? -2.915 -6.693 14.688 1.00 94.88 85 TYR A O 1
ATOM 661 N N . VAL A 1 86 ? -2.601 -4.494 14.369 1.00 95.12 86 VAL A N 1
ATOM 662 C CA . VAL A 1 86 ? -1.630 -4.654 13.273 1.00 95.12 86 VAL A CA 1
ATOM 663 C C . VAL A 1 86 ? -0.309 -5.236 13.780 1.00 95.12 86 VAL A C 1
ATOM 665 O O . VAL A 1 86 ? 0.266 -6.103 13.117 1.00 95.12 86 VAL A O 1
ATOM 668 N N . GLU A 1 87 ? 0.146 -4.824 14.963 1.00 96.25 87 GLU A N 1
ATOM 669 C CA . GLU A 1 87 ? 1.387 -5.299 15.590 1.00 96.25 87 GLU A CA 1
ATOM 670 C C . GLU A 1 87 ? 1.374 -6.801 15.897 1.00 96.25 87 GLU A C 1
ATOM 672 O O . GLU A 1 87 ? 2.417 -7.453 15.861 1.00 96.25 87 GLU A O 1
ATOM 677 N N . GLN A 1 88 ? 0.196 -7.396 16.101 1.00 94.31 88 GLN A N 1
ATOM 678 C CA . GLN A 1 88 ? 0.057 -8.844 16.285 1.00 94.31 88 GLN A CA 1
ATOM 679 C C . GLN A 1 88 ? 0.424 -9.661 15.034 1.00 94.31 88 GLN A C 1
ATOM 681 O O . GLN A 1 88 ? 0.543 -10.885 15.124 1.00 94.31 88 GLN A O 1
ATOM 686 N N . GLY A 1 89 ? 0.544 -9.031 13.856 1.00 91.75 89 GLY A N 1
ATOM 687 C CA . GLY A 1 89 ? 0.927 -9.691 12.602 1.00 91.75 89 GLY A CA 1
ATOM 688 C C . GLY A 1 89 ? -0.095 -10.706 12.071 1.00 91.75 89 GLY A C 1
ATOM 689 O O . GLY A 1 89 ? 0.216 -11.485 11.172 1.00 91.75 89 GLY A O 1
ATOM 690 N N . ARG A 1 90 ? -1.316 -10.726 12.623 1.00 90.38 90 ARG A N 1
ATOM 691 C CA . ARG A 1 90 ? -2.402 -11.649 12.236 1.00 90.38 90 ARG A CA 1
ATOM 692 C C . ARG A 1 90 ? -3.389 -11.054 11.230 1.00 90.38 90 ARG A C 1
ATOM 694 O O . ARG A 1 90 ? -4.407 -11.682 10.940 1.00 90.38 90 ARG A O 1
ATOM 701 N N . THR A 1 91 ? -3.104 -9.867 10.708 1.00 92.94 91 THR A N 1
ATOM 702 C CA . THR A 1 91 ? -3.992 -9.168 9.780 1.00 92.94 91 THR A CA 1
ATOM 703 C C . THR A 1 91 ? -4.021 -9.860 8.418 1.00 92.94 91 THR A C 1
ATOM 705 O O . THR A 1 91 ? -3.004 -10.319 7.893 1.00 92.94 91 THR A O 1
ATOM 708 N N . ARG A 1 92 ? -5.212 -9.963 7.826 1.00 90.88 92 ARG A N 1
ATOM 709 C CA . ARG A 1 92 ? -5.440 -10.563 6.502 1.00 90.88 92 ARG A CA 1
ATOM 710 C C . ARG A 1 92 ? -5.934 -9.512 5.519 1.00 90.88 92 ARG A C 1
ATOM 712 O O . ARG A 1 92 ? -7.000 -9.635 4.923 1.00 90.88 92 ARG A O 1
ATOM 719 N N . GLY A 1 93 ? -5.127 -8.474 5.335 1.00 92.44 93 GLY A N 1
ATOM 720 C CA . GLY A 1 93 ? -5.431 -7.367 4.438 1.00 92.44 93 GLY A CA 1
ATOM 721 C C . GLY A 1 93 ? -4.964 -6.035 5.005 1.00 92.44 93 GLY A C 1
ATOM 722 O O . GLY A 1 93 ? -4.013 -5.964 5.781 1.00 92.44 93 GLY A O 1
ATOM 723 N N . LYS A 1 94 ? -5.627 -4.961 4.583 1.00 94.75 94 LYS A N 1
ATOM 724 C CA . LYS A 1 94 ? -5.413 -3.610 5.096 1.00 94.75 94 LYS A CA 1
ATOM 725 C C . LYS A 1 94 ? -6.454 -3.280 6.158 1.00 94.75 94 LYS A C 1
ATOM 727 O O . LYS A 1 94 ? -7.645 -3.504 5.951 1.00 94.75 94 LYS A O 1
ATOM 732 N N . VAL A 1 95 ? -5.988 -2.725 7.272 1.00 96.25 95 VAL A N 1
ATOM 733 C CA . VAL A 1 95 ? -6.837 -2.067 8.268 1.00 96.25 95 VAL A CA 1
ATOM 734 C C . VAL A 1 95 ? -7.047 -0.632 7.802 1.00 96.25 95 VAL A C 1
ATOM 736 O O . VAL A 1 95 ? -6.085 0.051 7.452 1.00 96.25 95 VAL A O 1
ATOM 739 N N . VAL A 1 96 ? -8.301 -0.202 7.730 1.00 96.38 96 VAL A N 1
ATOM 740 C CA . VAL A 1 96 ? -8.687 1.125 7.245 1.00 96.38 96 VAL A CA 1
ATOM 741 C C . VAL A 1 96 ? -9.190 1.943 8.420 1.00 96.38 96 VAL A C 1
ATOM 743 O O . VAL A 1 96 ? -10.060 1.488 9.158 1.00 96.38 96 VAL A O 1
ATOM 746 N N . ILE A 1 97 ? -8.673 3.159 8.564 1.00 96.88 97 ILE A N 1
ATOM 747 C CA . ILE A 1 97 ? -9.198 4.127 9.523 1.00 96.88 97 ILE A CA 1
ATOM 748 C C . ILE A 1 97 ? -10.173 5.034 8.792 1.00 96.88 97 ILE A C 1
ATOM 750 O O . ILE A 1 97 ? -9.809 5.720 7.835 1.00 96.88 97 ILE A O 1
ATOM 754 N N . LYS A 1 98 ? -11.427 5.013 9.230 1.00 95.19 98 LYS A N 1
ATOM 755 C CA . LYS A 1 98 ? -12.437 5.953 8.778 1.00 95.19 98 LYS A CA 1
ATOM 756 C C . LYS A 1 98 ? -12.224 7.262 9.530 1.00 95.19 98 LYS A C 1
ATOM 758 O O . LYS A 1 98 ? -12.373 7.314 10.748 1.00 95.19 98 LYS A O 1
ATOM 763 N N . VAL A 1 99 ? -11.880 8.298 8.780 1.00 94.12 99 VAL A N 1
ATOM 764 C CA . VAL A 1 99 ? -11.902 9.680 9.251 1.00 94.12 99 VAL A CA 1
ATOM 765 C C . VAL A 1 99 ? -13.217 10.297 8.801 1.00 94.12 99 VAL A C 1
ATOM 767 O O . VAL A 1 99 ? -13.602 10.149 7.636 1.00 94.12 99 VAL A O 1
ATOM 770 N N . ASP A 1 100 ? -13.934 10.939 9.715 1.00 85.06 100 ASP A N 1
ATOM 771 C CA . ASP A 1 100 ? -15.051 11.778 9.306 1.00 85.06 100 ASP A CA 1
ATOM 772 C C . ASP A 1 100 ? -14.479 12.984 8.552 1.00 85.06 100 ASP A C 1
ATOM 774 O O . ASP A 1 100 ? -13.427 13.525 8.906 1.00 85.06 100 ASP A O 1
ATOM 778 N N . SER A 1 101 ? -15.102 13.324 7.423 1.00 63.34 101 SER A N 1
ATOM 779 C CA . SER A 1 101 ? -14.682 14.491 6.647 1.00 63.34 101 SER A CA 1
ATOM 780 C C . SER A 1 101 ? -14.899 15.762 7.477 1.00 63.34 101 SER A C 1
ATOM 782 O O . SER A 1 101 ? -15.882 15.810 8.218 1.00 63.34 101 SER A O 1
ATOM 784 N N . PRO A 1 102 ? -13.997 16.755 7.382 1.00 56.66 102 PRO A N 1
ATOM 785 C CA . PRO A 1 102 ? -14.212 18.062 7.995 1.00 56.66 102 PRO A CA 1
ATOM 786 C C . PRO A 1 102 ? -15.470 18.754 7.455 1.00 56.66 102 PRO A C 1
ATOM 788 O O . PRO A 1 102 ? -15.841 18.492 6.285 1.00 56.66 102 PRO A O 1
#

pLDDT: mean 82.41, std 15.66, range [32.56, 96.88]

Foldseek 3Di:
DDPPPLVVLCPDPRNVVVVVVVVVVVVVQCVCVVVVNDPDDDDPDDPDDPCRVVVVVVVCVVVVVDDADEQEEAEPVCVVVVVVVVVVVPGDGDYHYDDDDD

Nearest PDB structures (foldseek):
  6lii-assembly2_C  TM=8.004E-01  e=7.789E-02  Homo sapiens
  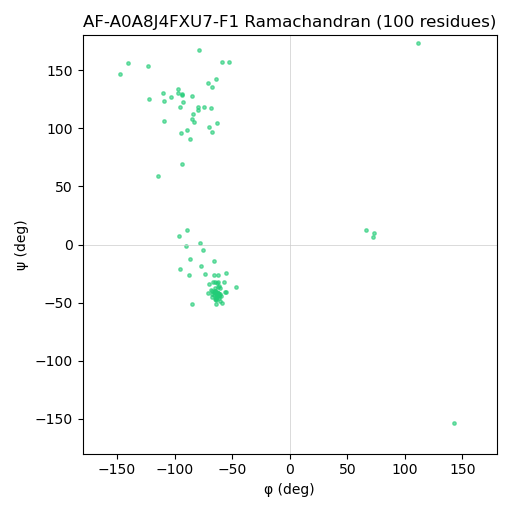4a27-assembly1_A  TM=8.422E-01  e=1.768E-01  Homo sapiens
  4a27-assembly1_B  TM=8.127E-01  e=2.027E-01  Homo sapiens
  5a4d-assembly1_A  TM=6.742E-01  e=4.014E-01  Arabidopsis thaliana